Protein AF-A0A6L7MEA0-F1 (afdb_monomer_lite)

pLDDT: mean 87.5, std 10.63, range [35.91, 97.44]

Radius of gyration: 18.13 Å; chains: 1; bounding box: 52×31×49 Å

Structure (mmCIF, N/CA/C/O backbone):
data_AF-A0A6L7MEA0-F1
#
_entry.id   AF-A0A6L7MEA0-F1
#
loop_
_atom_site.group_PDB
_atom_site.id
_atom_site.type_symbol
_atom_site.label_atom_id
_atom_site.label_alt_id
_atom_site.label_comp_id
_atom_site.label_asym_id
_atom_site.label_entity_id
_atom_site.label_seq_id
_atom_site.pdbx_PDB_ins_code
_atom_site.Cartn_x
_atom_site.Cartn_y
_atom_site.Cartn_z
_atom_site.occupancy
_atom_site.B_iso_or_equiv
_atom_site.auth_seq_id
_atom_site.auth_comp_id
_atom_site.auth_asym_id
_atom_site.auth_atom_id
_atom_site.pdbx_PDB_model_num
ATOM 1 N N . MET A 1 1 ? -15.001 12.122 -8.343 1.00 51.66 1 MET A N 1
ATOM 2 C CA . MET A 1 1 ? -15.065 10.931 -7.464 1.00 51.66 1 MET A CA 1
ATOM 3 C C . MET A 1 1 ? -16.276 10.085 -7.836 1.00 51.66 1 MET A C 1
ATOM 5 O O . MET A 1 1 ? -17.373 10.624 -7.894 1.00 51.66 1 MET A O 1
ATOM 9 N N . ARG A 1 2 ? -16.092 8.789 -8.124 1.00 67.00 2 ARG A N 1
ATOM 10 C CA . ARG A 1 2 ? -17.119 7.868 -8.668 1.00 67.00 2 ARG A CA 1
ATOM 11 C C . ARG A 1 2 ? -18.224 7.453 -7.662 1.00 67.00 2 ARG A C 1
ATOM 13 O O . ARG A 1 2 ? -18.824 6.401 -7.823 1.00 67.00 2 ARG A O 1
ATOM 20 N N . GLY A 1 3 ? -18.485 8.252 -6.622 1.00 74.81 3 GLY A N 1
ATOM 21 C CA . GLY A 1 3 ? -19.513 7.978 -5.603 1.00 74.81 3 GLY A CA 1
ATOM 22 C C . GLY A 1 3 ? -19.196 6.836 -4.627 1.00 74.81 3 GLY A C 1
ATOM 23 O O . GLY A 1 3 ? -20.092 6.398 -3.915 1.00 74.81 3 GLY A O 1
ATOM 24 N N . LEU A 1 4 ? -17.952 6.349 -4.602 1.00 82.25 4 LEU A N 1
ATOM 25 C CA . LEU A 1 4 ? -17.502 5.317 -3.664 1.00 82.25 4 LEU A CA 1
ATOM 26 C C . LEU A 1 4 ? -17.200 5.924 -2.291 1.00 82.25 4 LEU A C 1
ATOM 28 O O . LEU A 1 4 ? -16.745 7.068 -2.205 1.00 82.25 4 LEU A O 1
ATOM 32 N N . GLU A 1 5 ? -17.439 5.151 -1.233 1.00 87.62 5 GLU A N 1
ATOM 33 C CA . GLU A 1 5 ? -17.143 5.567 0.138 1.00 87.62 5 GLU A CA 1
ATOM 34 C C . GLU A 1 5 ? -15.626 5.558 0.383 1.00 87.62 5 GLU A C 1
ATOM 36 O O . GLU A 1 5 ? -14.928 4.598 0.050 1.00 87.62 5 GLU A O 1
ATOM 41 N N . GLY A 1 6 ? -15.110 6.667 0.916 1.00 92.56 6 GLY A N 1
ATOM 42 C CA . GLY A 1 6 ? -13.707 6.820 1.293 1.00 92.56 6 GLY A CA 1
ATOM 43 C C . GLY A 1 6 ? -13.448 6.449 2.753 1.00 92.56 6 GLY A C 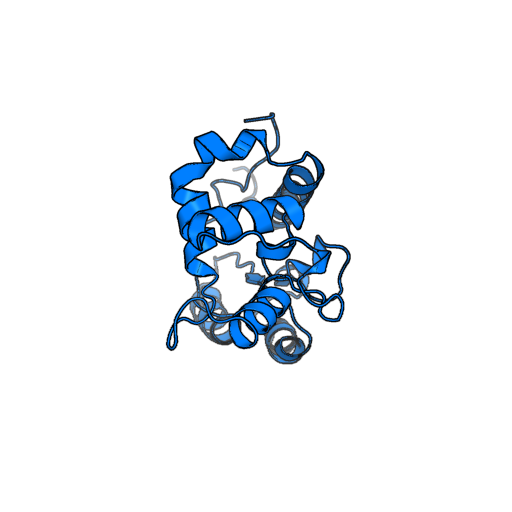1
ATOM 44 O O . GLY A 1 6 ? -14.358 6.107 3.512 1.00 92.56 6 GLY A O 1
ATOM 45 N N . LEU A 1 7 ? -12.188 6.561 3.176 1.00 94.88 7 LEU A N 1
ATOM 46 C CA . LEU A 1 7 ? -11.850 6.478 4.595 1.00 94.88 7 LEU A CA 1
ATOM 47 C C . LEU A 1 7 ? -12.566 7.600 5.364 1.00 94.88 7 LEU A C 1
ATOM 49 O O . LEU A 1 7 ? -12.505 8.757 4.950 1.00 94.88 7 LEU A O 1
ATOM 53 N N . SER A 1 8 ? -13.225 7.260 6.474 1.00 95.06 8 SER A N 1
ATOM 54 C CA . SER A 1 8 ? -13.882 8.249 7.336 1.00 95.06 8 SER A CA 1
ATOM 55 C C . SER A 1 8 ? -12.887 9.292 7.859 1.00 95.06 8 SER A C 1
ATOM 57 O O . SER A 1 8 ? -11.779 8.947 8.273 1.00 95.06 8 SER A O 1
ATOM 59 N N . GLU A 1 9 ? -13.318 10.554 7.916 1.00 94.19 9 GLU A N 1
ATOM 60 C CA . GLU A 1 9 ? -12.558 11.670 8.500 1.00 94.19 9 GLU A CA 1
ATOM 61 C C . GLU A 1 9 ? -12.362 11.535 10.023 1.00 94.19 9 GLU A C 1
ATOM 63 O O . GLU A 1 9 ? -11.499 12.199 10.594 1.00 94.19 9 GLU A O 1
ATOM 68 N N . ASP A 1 10 ? -13.104 10.635 10.682 1.00 93.44 10 ASP A N 1
ATOM 69 C CA . ASP A 1 10 ? -12.910 10.301 12.101 1.00 93.44 10 ASP A CA 1
ATOM 70 C C . ASP A 1 10 ? -11.575 9.574 12.360 1.00 93.44 10 ASP A C 1
ATOM 72 O O . ASP A 1 10 ? -11.122 9.465 13.504 1.00 93.44 10 ASP A O 1
ATOM 76 N N . TRP A 1 11 ? -10.932 9.051 11.310 1.00 93.81 11 TRP A N 1
ATOM 77 C CA . TRP A 1 11 ? -9.626 8.413 11.409 1.00 93.81 11 TRP A CA 1
ATOM 78 C C . TRP A 1 11 ? -8.484 9.425 11.330 1.00 93.81 11 TRP A C 1
ATOM 80 O O . TRP A 1 11 ? -8.395 10.238 10.416 1.00 93.81 11 TRP A O 1
ATOM 90 N N . THR A 1 12 ? -7.516 9.291 12.238 1.00 92.38 12 THR A N 1
ATOM 91 C CA . THR A 1 12 ? -6.211 9.955 12.121 1.00 92.38 12 THR A CA 1
ATOM 92 C C . THR A 1 12 ? -5.157 8.955 11.653 1.00 92.38 12 THR A C 1
ATOM 94 O O . THR A 1 12 ? -4.849 7.990 12.354 1.00 92.38 12 THR A O 1
ATOM 97 N N . ILE A 1 13 ? -4.575 9.191 10.475 1.00 92.25 13 ILE A N 1
ATOM 98 C CA . ILE A 1 13 ? -3.528 8.331 9.907 1.00 92.25 13 ILE A CA 1
ATOM 99 C C . ILE A 1 13 ? -2.175 8.675 10.539 1.00 92.25 13 ILE A C 1
ATOM 101 O O . ILE A 1 13 ? -1.741 9.824 10.505 1.00 92.25 13 ILE A O 1
ATOM 105 N N . THR A 1 14 ? -1.477 7.667 11.071 1.00 90.38 14 THR A N 1
ATOM 106 C CA . THR A 1 14 ? -0.113 7.813 11.607 1.00 90.38 14 THR A CA 1
ATOM 107 C C . THR A 1 14 ? 0.842 6.847 10.900 1.00 90.38 14 THR A C 1
ATOM 109 O O . THR A 1 14 ? 0.776 5.642 11.153 1.00 90.38 14 THR A O 1
ATOM 112 N N . PRO A 1 15 ? 1.746 7.328 10.027 1.00 88.38 15 PRO A N 1
ATOM 113 C CA . PRO A 1 15 ? 2.742 6.470 9.398 1.00 88.38 15 PRO A CA 1
ATOM 114 C C . PRO A 1 15 ? 3.796 6.023 10.421 1.00 88.38 15 PRO A C 1
ATOM 116 O O . PRO A 1 15 ? 4.413 6.843 11.097 1.00 88.38 15 PRO A O 1
ATOM 119 N N . VAL A 1 16 ? 4.033 4.712 10.514 1.00 82.81 16 VAL A N 1
ATOM 120 C CA . VAL A 1 16 ? 4.963 4.108 11.495 1.00 82.81 16 VAL A CA 1
ATOM 121 C C . VAL A 1 16 ? 6.351 3.790 10.922 1.00 82.81 16 VAL A C 1
ATOM 123 O O . VAL A 1 16 ? 7.284 3.504 11.670 1.00 82.81 16 VAL A O 1
ATOM 126 N N . GLY A 1 17 ? 6.515 3.875 9.596 1.00 76.50 17 GLY A N 1
ATOM 127 C CA . GLY A 1 17 ? 7.802 3.696 8.915 1.00 76.50 17 GLY A CA 1
ATOM 128 C C . GLY A 1 17 ? 8.368 2.271 8.982 1.00 76.50 17 GLY A C 1
ATOM 129 O O . GLY A 1 17 ? 9.588 2.127 9.108 1.00 76.50 17 GLY A O 1
ATOM 130 N N . GLY A 1 18 ? 7.496 1.256 8.955 1.00 78.31 18 GLY A N 1
ATOM 131 C CA . GLY A 1 18 ? 7.845 -0.172 8.936 1.00 78.31 18 GLY A CA 1
ATOM 132 C C . GLY A 1 18 ? 6.957 -1.036 9.842 1.00 78.31 18 GLY A C 1
ATOM 133 O O . GLY A 1 18 ? 6.537 -0.591 10.914 1.00 78.31 18 GLY A O 1
ATOM 134 N N . SER A 1 19 ? 6.675 -2.277 9.425 1.00 78.06 19 SER A N 1
ATOM 135 C CA . SER A 1 19 ? 5.867 -3.240 10.198 1.00 78.06 19 SER A CA 1
ATOM 136 C C . SER A 1 19 ? 6.535 -3.631 11.526 1.00 78.06 19 SER A C 1
ATOM 138 O O . SER A 1 19 ? 5.859 -3.835 12.534 1.00 78.06 19 SER A O 1
ATOM 140 N N . ASP A 1 20 ? 7.867 -3.636 11.567 1.00 80.56 20 ASP A N 1
ATOM 141 C CA . ASP A 1 20 ? 8.702 -3.919 12.738 1.00 80.56 20 ASP A CA 1
ATOM 142 C C . ASP A 1 20 ? 8.500 -2.922 13.892 1.00 80.56 20 ASP A C 1
ATOM 144 O O . ASP A 1 20 ? 8.638 -3.284 15.064 1.00 80.56 20 ASP A O 1
ATOM 148 N N . LYS A 1 21 ? 8.123 -1.678 13.576 1.00 85.38 21 LYS A N 1
ATOM 149 C CA . LYS A 1 21 ? 7.892 -0.604 14.555 1.00 85.38 21 LYS A CA 1
ATOM 150 C C . LYS A 1 21 ? 6.471 -0.581 15.103 1.00 85.38 21 LYS A C 1
ATOM 152 O O . LYS A 1 21 ? 6.240 0.032 16.149 1.00 85.38 21 LYS A O 1
ATOM 157 N N . VAL A 1 22 ? 5.528 -1.261 14.446 1.00 85.88 22 VAL A N 1
ATOM 158 C CA . VAL A 1 22 ? 4.108 -1.277 14.829 1.00 85.88 22 VAL A CA 1
ATOM 159 C C . VAL A 1 22 ? 3.911 -1.642 16.305 1.00 85.88 22 VAL A C 1
ATOM 161 O O . VAL A 1 22 ? 3.218 -0.886 16.987 1.00 85.88 22 VAL A O 1
ATOM 164 N N . PRO A 1 23 ? 4.522 -2.712 16.865 1.00 85.50 23 PRO A N 1
ATOM 165 C CA . PRO A 1 23 ? 4.290 -3.069 18.265 1.00 85.50 23 PRO A CA 1
ATOM 166 C C . PRO A 1 23 ? 4.659 -1.954 19.249 1.00 85.50 23 PRO A C 1
ATOM 168 O O . PRO A 1 23 ? 3.961 -1.761 20.241 1.00 85.50 23 PRO A O 1
ATOM 171 N N . THR A 1 24 ? 5.725 -1.201 18.967 1.00 85.44 24 THR A N 1
ATOM 172 C CA . THR A 1 24 ? 6.160 -0.076 19.803 1.00 85.44 24 THR A CA 1
ATOM 173 C C . THR A 1 24 ? 5.157 1.072 19.748 1.00 85.44 24 THR A C 1
ATOM 175 O O . THR A 1 24 ? 4.761 1.583 20.792 1.00 85.44 24 THR A O 1
ATOM 178 N N . PHE A 1 25 ? 4.699 1.451 18.551 1.00 86.75 25 PHE A N 1
ATOM 179 C CA . PHE A 1 25 ? 3.697 2.511 18.392 1.00 86.75 25 PHE A CA 1
ATOM 180 C C . PHE A 1 25 ? 2.369 2.144 19.046 1.00 86.75 25 PHE A C 1
ATOM 182 O O . PHE A 1 25 ? 1.803 2.943 19.787 1.00 86.75 25 PHE A O 1
ATOM 189 N N . VAL A 1 26 ? 1.908 0.913 18.835 1.00 86.06 26 VAL A N 1
ATOM 190 C CA . VAL A 1 26 ? 0.692 0.401 19.465 1.00 86.06 26 VAL A CA 1
ATOM 191 C C . VAL A 1 26 ? 0.811 0.435 20.987 1.00 86.06 26 VAL A C 1
ATOM 193 O O . VAL A 1 26 ? -0.127 0.861 21.649 1.00 86.06 26 VAL A O 1
ATOM 196 N N . ALA A 1 27 ? 1.954 0.046 21.558 1.00 83.94 27 ALA A N 1
ATOM 197 C CA . ALA A 1 27 ? 2.154 0.095 23.006 1.00 83.94 27 ALA A CA 1
ATOM 198 C C . ALA A 1 27 ? 2.126 1.533 23.560 1.00 83.94 27 ALA A C 1
ATOM 200 O O . ALA A 1 27 ? 1.585 1.760 24.640 1.00 83.94 27 ALA A O 1
ATOM 201 N N . LEU A 1 28 ? 2.678 2.506 22.823 1.00 83.94 28 LEU A N 1
ATOM 202 C CA . LEU A 1 28 ? 2.679 3.920 23.217 1.00 83.94 28 LEU A CA 1
ATOM 203 C C . LEU A 1 28 ? 1.286 4.556 23.121 1.00 83.94 28 LEU A C 1
ATOM 205 O O . LEU A 1 28 ? 0.882 5.286 24.023 1.00 83.94 28 LEU A O 1
ATOM 209 N N . ILE A 1 29 ? 0.555 4.281 22.039 1.00 81.81 29 ILE A N 1
ATOM 210 C CA . ILE A 1 29 ? -0.775 4.856 21.791 1.00 81.81 29 ILE A CA 1
ATOM 211 C C . ILE A 1 29 ? -1.827 4.153 22.655 1.00 81.81 29 ILE A C 1
ATOM 213 O O . ILE A 1 29 ? -2.645 4.813 23.288 1.00 81.81 29 ILE A O 1
ATOM 217 N N . GLY A 1 30 ? -1.771 2.822 22.742 1.00 71.75 30 GLY A N 1
ATOM 218 C CA . GLY A 1 30 ? -2.698 2.000 23.523 1.00 71.75 30 GLY A CA 1
ATOM 219 C C . GLY A 1 30 ? -2.568 2.170 25.040 1.00 71.75 30 GLY A C 1
ATOM 220 O O . GLY A 1 30 ? -3.469 1.777 25.774 1.00 71.75 30 GLY A O 1
ATOM 221 N N . ALA A 1 31 ? -1.491 2.796 25.528 1.00 71.69 31 ALA A N 1
ATOM 222 C CA . ALA A 1 31 ? -1.406 3.248 26.916 1.00 71.69 31 ALA A CA 1
ATOM 223 C C . ALA A 1 31 ? -2.411 4.377 27.236 1.00 71.69 31 ALA A C 1
ATOM 225 O O . ALA A 1 31 ? -2.671 4.649 28.408 1.00 71.69 31 ALA A O 1
ATOM 226 N N . GLN A 1 32 ? -2.987 5.031 26.219 1.00 72.31 32 GLN A N 1
ATOM 227 C CA . GLN A 1 32 ? -4.052 6.016 26.383 1.00 72.31 32 GLN A CA 1
ATOM 228 C C . GLN A 1 32 ? -5.416 5.319 26.389 1.00 72.31 32 GLN A C 1
ATOM 230 O O . GLN A 1 32 ? -5.810 4.668 25.425 1.00 72.31 32 GLN A O 1
ATOM 235 N N . THR A 1 33 ? -6.175 5.495 27.467 1.00 63.56 33 THR A N 1
ATOM 236 C CA . THR A 1 33 ? -7.409 4.745 27.757 1.00 63.56 33 THR A CA 1
ATOM 237 C C . THR A 1 33 ? -8.587 4.991 26.805 1.00 63.56 33 THR A C 1
ATOM 239 O O . THR A 1 33 ? -9.581 4.276 26.899 1.00 63.56 33 THR A O 1
ATOM 242 N N . ASN A 1 34 ? -8.491 5.951 25.879 1.00 71.81 34 ASN A N 1
ATOM 243 C CA . ASN A 1 34 ? -9.611 6.383 25.032 1.00 71.81 34 ASN A CA 1
ATOM 244 C C . ASN A 1 34 ? -9.303 6.372 23.524 1.00 71.81 34 ASN A C 1
ATOM 246 O O . ASN A 1 34 ? -10.060 6.958 22.752 1.00 71.81 34 ASN A O 1
ATOM 250 N N . LEU A 1 35 ? -8.213 5.734 23.087 1.00 79.81 35 LEU A N 1
ATOM 251 C CA . LEU A 1 35 ? -7.883 5.659 21.664 1.00 79.81 35 LEU A CA 1
ATOM 252 C C . LEU A 1 35 ? -8.252 4.300 21.074 1.00 79.81 35 LEU A C 1
ATOM 254 O O . LEU A 1 35 ? -7.750 3.257 21.489 1.00 79.81 35 LEU A O 1
ATOM 258 N N . ASN A 1 36 ? -9.118 4.332 20.062 1.00 86.56 36 ASN A N 1
ATOM 259 C CA . ASN A 1 36 ? -9.369 3.190 19.200 1.00 86.56 36 ASN A CA 1
ATOM 260 C C . ASN A 1 36 ? -8.253 3.102 18.157 1.00 86.56 36 ASN A C 1
ATOM 262 O O . ASN A 1 36 ? -8.119 3.986 17.313 1.00 86.56 36 ASN A O 1
ATOM 266 N N . VAL A 1 37 ? -7.443 2.048 18.230 1.00 89.50 37 VAL A N 1
ATOM 267 C CA . VAL A 1 37 ? -6.279 1.867 17.360 1.00 89.50 37 VAL A CA 1
ATOM 268 C C . VAL A 1 37 ? -6.512 0.679 16.443 1.00 89.50 37 VAL A C 1
ATOM 270 O O . VAL A 1 37 ? -6.831 -0.419 16.903 1.00 89.50 37 VAL A O 1
ATOM 273 N N . VAL A 1 38 ? -6.304 0.906 15.149 1.00 92.19 38 VAL A N 1
ATOM 274 C CA . VAL A 1 38 ? -6.318 -0.113 14.101 1.00 92.19 38 VAL A CA 1
ATOM 275 C C . VAL A 1 38 ? -5.015 -0.016 13.322 1.00 92.19 38 VAL A C 1
ATOM 277 O O . VAL A 1 38 ? -4.487 1.071 13.096 1.00 92.19 38 VAL A O 1
ATOM 280 N N . VAL A 1 39 ? -4.481 -1.168 12.937 1.00 91.50 39 VAL A N 1
ATOM 281 C CA . VAL A 1 39 ? -3.255 -1.295 12.155 1.00 91.50 39 VAL A CA 1
ATOM 282 C C . VAL A 1 39 ? -3.617 -1.866 10.792 1.00 91.50 39 VAL A C 1
ATOM 284 O O . VAL A 1 39 ? -4.230 -2.929 10.725 1.00 91.50 39 VAL A O 1
ATOM 287 N N . LEU A 1 40 ? -3.198 -1.178 9.730 1.00 93.12 40 LEU A N 1
ATOM 288 C CA . LEU A 1 40 ? -3.171 -1.680 8.358 1.00 93.12 40 LEU A CA 1
ATOM 289 C C . LEU A 1 40 ? -1.707 -1.797 7.923 1.00 93.12 40 LEU A C 1
ATOM 291 O O . LEU A 1 40 ? -0.961 -0.824 8.038 1.00 93.12 40 LEU A O 1
ATOM 295 N N . ILE A 1 41 ? -1.291 -2.979 7.476 1.00 89.38 41 ILE A N 1
ATOM 296 C CA . ILE A 1 41 ? 0.107 -3.277 7.140 1.00 89.38 41 ILE A CA 1
ATOM 297 C C . ILE A 1 41 ? 0.228 -4.109 5.866 1.00 89.38 41 ILE A C 1
ATOM 299 O O . ILE A 1 41 ? -0.652 -4.905 5.534 1.00 89.38 41 ILE A O 1
ATOM 303 N N . ASP A 1 42 ? 1.376 -3.977 5.213 1.00 87.56 42 ASP A N 1
ATOM 304 C CA . ASP A 1 42 ? 1.853 -4.969 4.256 1.00 87.56 42 ASP A CA 1
ATOM 305 C C . ASP A 1 42 ? 2.026 -6.320 4.958 1.00 87.56 42 ASP A C 1
ATOM 307 O O . ASP A 1 42 ? 2.336 -6.385 6.157 1.00 87.56 42 ASP A O 1
ATOM 311 N N . TYR A 1 43 ? 1.827 -7.410 4.223 1.00 83.12 43 TYR A N 1
ATOM 312 C CA . TYR A 1 43 ? 1.957 -8.747 4.777 1.00 83.12 43 TYR A CA 1
ATOM 313 C C . TYR A 1 43 ? 2.820 -9.662 3.927 1.00 83.12 43 TYR A C 1
ATOM 315 O O . TYR A 1 43 ? 2.685 -9.781 2.715 1.00 83.12 43 TYR A O 1
ATOM 323 N N . GLN A 1 44 ? 3.694 -10.355 4.643 1.00 82.19 44 GLN A N 1
ATOM 324 C CA . GLN A 1 44 ? 4.585 -11.389 4.159 1.00 82.19 44 GLN A CA 1
ATOM 325 C C . GLN A 1 44 ? 4.752 -12.414 5.274 1.00 82.19 44 GLN A C 1
ATOM 327 O O . GLN A 1 44 ? 4.739 -12.058 6.458 1.00 82.19 44 GLN A O 1
ATOM 332 N N . HIS A 1 45 ? 4.963 -13.683 4.941 1.00 79.00 45 HIS A N 1
ATOM 333 C CA . HIS A 1 45 ? 5.016 -14.748 5.941 1.00 79.00 45 HIS A CA 1
ATOM 334 C C . HIS A 1 45 ? 6.080 -14.524 7.022 1.00 79.00 45 HIS A C 1
ATOM 336 O O . HIS A 1 45 ? 5.872 -14.911 8.174 1.00 79.00 45 HIS A O 1
ATOM 342 N N . ARG A 1 46 ? 7.188 -13.842 6.703 1.00 74.81 46 ARG A N 1
ATOM 343 C CA . ARG A 1 46 ? 8.212 -13.477 7.700 1.00 74.81 46 ARG A CA 1
ATOM 344 C C . ARG A 1 46 ? 7.707 -12.500 8.774 1.00 74.81 46 ARG A C 1
ATOM 346 O O . ARG A 1 46 ? 8.189 -12.544 9.903 1.00 74.81 46 ARG A O 1
ATOM 353 N N . ASP A 1 47 ? 6.701 -11.686 8.461 1.00 75.38 47 ASP A N 1
ATOM 354 C CA . ASP A 1 47 ? 6.130 -10.695 9.382 1.00 75.38 47 ASP A CA 1
ATOM 355 C C . ASP A 1 47 ? 5.039 -11.306 10.269 1.00 75.38 47 ASP A C 1
ATOM 357 O O . ASP A 1 47 ? 4.601 -10.684 11.239 1.00 75.38 47 ASP A O 1
ATOM 361 N N . ARG A 1 48 ? 4.652 -12.567 10.016 1.00 77.12 48 ARG A N 1
ATOM 362 C CA . ARG A 1 48 ? 3.650 -13.302 10.796 1.00 77.12 48 ARG A CA 1
ATOM 363 C C . ARG A 1 48 ? 3.901 -13.201 12.294 1.00 77.12 48 ARG A C 1
ATOM 365 O O . ARG A 1 48 ? 2.974 -12.918 13.037 1.00 77.12 48 ARG A O 1
ATOM 372 N N . GLN A 1 49 ? 5.138 -13.370 12.757 1.00 78.88 49 GLN A N 1
ATOM 373 C CA . GLN A 1 49 ? 5.432 -13.291 14.190 1.00 78.88 49 GLN A CA 1
ATOM 374 C C . GLN A 1 49 ? 5.167 -11.891 14.769 1.00 78.88 49 GLN A C 1
ATOM 376 O O . GLN A 1 49 ? 4.710 -11.785 15.908 1.00 78.88 49 GLN A O 1
ATOM 381 N N . VAL A 1 50 ? 5.437 -10.824 14.010 1.00 77.62 50 VAL A N 1
ATOM 382 C CA . VAL A 1 50 ? 5.173 -9.436 14.422 1.00 77.62 50 VAL A CA 1
ATOM 383 C C . VAL A 1 50 ? 3.668 -9.207 14.535 1.00 77.62 50 VAL A C 1
ATOM 385 O O . VAL A 1 50 ? 3.203 -8.778 15.590 1.00 77.62 50 VAL A O 1
ATOM 388 N N . VAL A 1 51 ? 2.909 -9.600 13.508 1.00 79.38 51 VAL A N 1
ATOM 389 C CA . VAL A 1 51 ? 1.437 -9.546 13.484 1.00 79.38 51 VAL A CA 1
ATOM 390 C C . VAL A 1 51 ? 0.837 -10.344 14.641 1.00 79.38 51 VAL A C 1
ATOM 392 O O . VAL A 1 51 ? 0.010 -9.838 15.398 1.00 79.38 51 VAL A O 1
ATOM 395 N N . GLU A 1 52 ? 1.302 -11.580 14.836 1.00 80.75 52 GLU A N 1
ATOM 396 C CA . GLU A 1 52 ? 0.848 -12.451 15.916 1.00 80.75 52 GLU A CA 1
ATOM 397 C C . GLU A 1 52 ? 1.149 -11.859 17.297 1.00 80.75 52 GLU A C 1
ATOM 399 O O . GLU A 1 52 ? 0.332 -11.970 18.212 1.00 80.75 52 GLU A O 1
ATOM 404 N N . ASN A 1 53 ? 2.301 -11.206 17.462 1.00 83.00 53 ASN A N 1
ATOM 405 C CA . ASN A 1 53 ? 2.681 -10.580 18.723 1.00 83.00 53 ASN A CA 1
ATOM 406 C C . ASN A 1 53 ? 1.756 -9.419 19.110 1.00 83.00 53 ASN A C 1
ATOM 408 O O . ASN A 1 53 ? 1.559 -9.226 20.310 1.00 83.00 53 ASN A O 1
ATOM 412 N N . LEU A 1 54 ? 1.169 -8.691 18.151 1.00 83.38 54 LEU A N 1
ATOM 413 C CA . LEU A 1 54 ? 0.247 -7.584 18.444 1.00 83.38 54 LEU A CA 1
ATOM 414 C C . LEU A 1 54 ? -0.950 -8.060 19.267 1.00 83.38 54 LEU A C 1
ATOM 416 O O . LEU A 1 54 ? -1.274 -7.461 20.290 1.00 83.38 54 LEU A O 1
ATOM 420 N N . TYR A 1 55 ? -1.552 -9.190 18.902 1.00 78.75 55 TYR A N 1
ATOM 421 C CA . TYR A 1 55 ? -2.699 -9.706 19.649 1.00 78.75 55 TYR A CA 1
ATOM 422 C C . TYR A 1 55 ? -2.326 -10.723 20.733 1.00 78.75 55 TYR A C 1
ATOM 424 O O . TYR A 1 55 ? -2.954 -10.738 21.791 1.00 78.75 55 TYR A O 1
ATOM 432 N N . LYS A 1 56 ? -1.267 -11.533 20.564 1.00 78.25 56 LYS A N 1
ATOM 433 C CA . LYS A 1 56 ? -0.816 -12.469 21.618 1.00 78.25 56 LYS A CA 1
ATOM 434 C C . LYS A 1 56 ? -0.340 -11.747 22.877 1.00 78.25 56 LYS A C 1
ATOM 436 O O . LYS A 1 56 ? -0.541 -12.251 23.978 1.00 78.25 56 LYS A O 1
ATOM 441 N N . ARG A 1 57 ? 0.270 -10.565 22.730 1.00 80.62 57 ARG A N 1
ATOM 442 C CA . ARG A 1 57 ? 0.706 -9.724 23.857 1.00 80.62 57 ARG A CA 1
ATOM 443 C C . ARG A 1 57 ? -0.394 -8.788 24.368 1.00 80.62 57 ARG A C 1
ATOM 445 O O . ARG A 1 57 ? -0.101 -7.933 25.195 1.00 80.62 57 ARG A O 1
ATOM 452 N N . LYS A 1 58 ? -1.639 -8.958 23.898 1.00 77.69 58 LYS A N 1
ATOM 453 C CA . LYS A 1 58 ? -2.795 -8.108 24.229 1.00 77.69 58 LYS A CA 1
ATOM 454 C C . LYS A 1 58 ? -2.554 -6.618 23.940 1.00 77.69 58 LYS A C 1
ATOM 456 O O . LYS A 1 58 ? -3.090 -5.773 24.646 1.00 77.69 58 LYS A O 1
ATOM 461 N N . LEU A 1 59 ? -1.735 -6.304 22.930 1.00 80.81 59 LEU A N 1
ATOM 462 C CA . LEU A 1 59 ? -1.512 -4.920 22.504 1.00 80.81 59 LEU A CA 1
ATOM 463 C C . LEU A 1 59 ? -2.683 -4.423 21.647 1.00 80.81 59 LEU A C 1
ATOM 465 O O . LEU A 1 59 ? -3.059 -3.263 21.750 1.00 80.81 59 LEU A O 1
ATOM 469 N N . LEU A 1 60 ? -3.275 -5.307 20.836 1.00 84.88 60 LEU A N 1
ATOM 470 C CA . LEU A 1 60 ? -4.491 -5.054 20.061 1.00 84.88 60 LEU A CA 1
ATOM 471 C C . LEU A 1 60 ? -5.399 -6.276 20.035 1.00 84.88 60 LEU A C 1
ATOM 473 O O . LEU A 1 60 ? -4.941 -7.418 20.098 1.00 84.88 60 LEU A O 1
ATOM 477 N N . ASP A 1 61 ? -6.689 -6.036 19.833 1.00 85.31 61 ASP A N 1
ATOM 478 C CA . ASP A 1 61 ? -7.587 -7.093 19.394 1.00 85.31 61 ASP A CA 1
ATOM 479 C C . ASP A 1 61 ? -7.182 -7.579 18.002 1.00 85.31 61 ASP A C 1
ATOM 481 O O . ASP A 1 61 ? -6.899 -6.787 17.105 1.00 85.31 61 ASP A O 1
ATOM 485 N N . ARG A 1 62 ? -7.238 -8.897 17.775 1.00 84.75 62 ARG A N 1
ATOM 486 C CA . ARG A 1 62 ? -6.923 -9.494 16.463 1.00 84.75 62 ARG A CA 1
ATOM 487 C C . ARG A 1 62 ? -7.727 -8.857 15.323 1.00 84.75 62 ARG A C 1
ATOM 489 O O . ARG A 1 62 ? -7.226 -8.742 14.216 1.00 84.75 62 ARG A O 1
ATOM 496 N N . ARG A 1 63 ? -8.964 -8.428 15.594 1.00 87.38 63 ARG A N 1
ATOM 497 C CA . ARG A 1 63 ? -9.841 -7.775 14.606 1.00 87.38 63 ARG A CA 1
ATOM 498 C C . ARG A 1 63 ? -9.350 -6.389 14.170 1.00 87.38 63 AR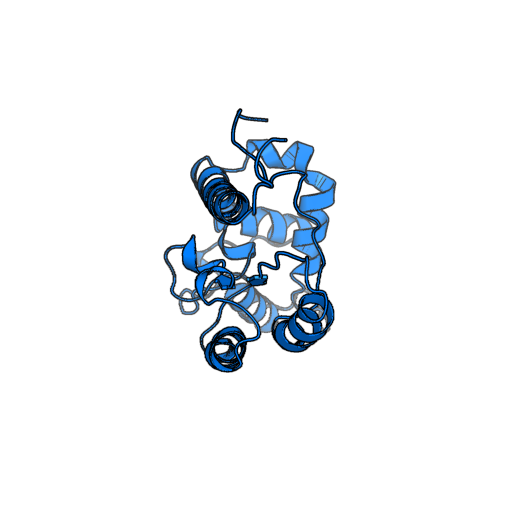G A C 1
ATOM 500 O O . ARG A 1 63 ? -9.805 -5.927 13.130 1.00 87.38 63 ARG A O 1
ATOM 507 N N . HIS A 1 64 ? -8.477 -5.751 14.951 1.00 90.62 64 HIS A N 1
ATOM 508 C CA . HIS A 1 64 ? -7.876 -4.440 14.679 1.00 90.62 64 HIS A CA 1
ATOM 509 C C . HIS A 1 64 ? -6.517 -4.541 13.979 1.00 90.62 64 HIS A C 1
ATOM 511 O O . HIS A 1 64 ? -5.847 -3.530 13.791 1.00 90.62 64 HIS A O 1
ATOM 517 N N . VAL A 1 65 ? -6.093 -5.749 13.610 1.00 90.31 65 VAL A N 1
ATOM 518 C CA . VAL A 1 65 ? -4.894 -5.969 12.806 1.00 90.31 65 VAL A CA 1
ATOM 519 C C . VAL A 1 65 ? -5.354 -6.431 11.431 1.00 90.31 65 VAL A C 1
ATOM 521 O O . VAL A 1 65 ? -5.920 -7.515 11.304 1.00 90.31 65 VAL A O 1
ATOM 524 N N . ILE A 1 66 ? -5.167 -5.572 10.437 1.00 92.44 66 ILE A N 1
ATOM 525 C CA . ILE A 1 66 ? -5.605 -5.751 9.055 1.00 92.44 66 ILE A CA 1
ATOM 526 C C . ILE A 1 66 ? -4.366 -5.749 8.161 1.00 92.44 66 ILE A C 1
ATOM 528 O O . ILE A 1 66 ? -3.408 -5.012 8.405 1.00 92.44 66 ILE A O 1
ATOM 532 N N . THR A 1 67 ? -4.389 -6.564 7.116 1.00 91.94 67 THR A N 1
ATOM 533 C CA . THR A 1 67 ? -3.321 -6.654 6.123 1.00 91.94 67 THR A CA 1
ATOM 534 C C . THR A 1 67 ? -3.839 -6.329 4.726 1.00 91.94 67 THR A C 1
ATOM 536 O O . THR A 1 67 ? -5.015 -6.544 4.444 1.00 91.94 67 THR A O 1
ATOM 539 N N . TYR A 1 68 ? -2.980 -5.851 3.822 1.00 93.56 68 TYR A N 1
ATOM 540 C CA . TYR A 1 68 ? -3.378 -5.706 2.412 1.00 93.56 68 TYR A CA 1
ATOM 541 C C . TYR A 1 68 ? -3.713 -7.052 1.756 1.00 93.56 68 TYR A C 1
ATOM 543 O O . TYR A 1 68 ? -4.603 -7.105 0.909 1.00 93.56 68 TYR A O 1
ATOM 551 N N . ALA A 1 69 ? -3.098 -8.146 2.220 1.00 92.50 69 ALA A N 1
ATOM 552 C CA . ALA A 1 69 ? -3.404 -9.504 1.765 1.00 92.50 69 ALA A CA 1
ATOM 553 C C . ALA A 1 69 ? -4.875 -9.899 2.011 1.00 92.50 69 ALA A C 1
ATOM 555 O O . ALA A 1 69 ? -5.442 -10.660 1.236 1.00 92.50 69 ALA A O 1
ATOM 556 N N . ASP A 1 70 ? -5.549 -9.307 3.009 1.00 92.56 70 ASP A N 1
ATOM 557 C CA . ASP A 1 70 ? -6.985 -9.528 3.248 1.00 92.56 70 ASP A CA 1
ATOM 558 C C . ASP A 1 70 ? -7.879 -9.034 2.084 1.00 92.56 70 ASP A C 1
ATOM 560 O O . ASP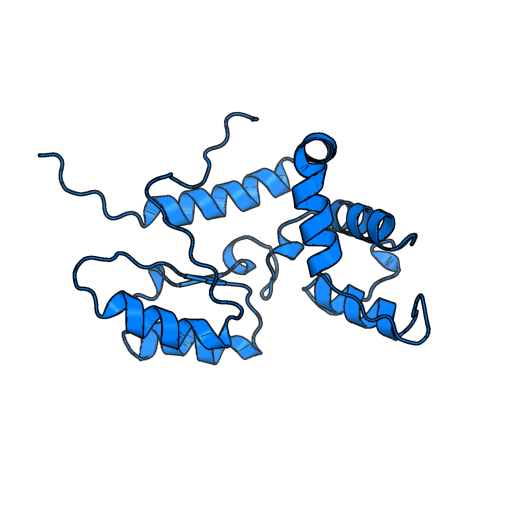 A 1 70 ? -9.072 -9.350 2.035 1.00 92.56 70 ASP A O 1
ATOM 564 N N . PHE A 1 71 ? -7.330 -8.241 1.152 1.00 94.88 71 PHE A N 1
ATOM 565 C CA . PHE A 1 71 ? -8.063 -7.606 0.050 1.00 94.88 71 PHE A CA 1
ATOM 566 C C . PHE A 1 71 ? -7.532 -7.953 -1.343 1.00 94.88 71 PHE A C 1
ATOM 568 O O . PHE A 1 71 ? -8.120 -7.503 -2.338 1.00 94.88 71 PHE A O 1
ATOM 575 N N . THR A 1 72 ? -6.475 -8.759 -1.426 1.00 91.94 72 THR A N 1
ATOM 576 C CA . THR A 1 72 ? -5.931 -9.309 -2.672 1.00 91.94 72 THR A CA 1
ATOM 577 C C . THR A 1 72 ? -6.304 -10.793 -2.803 1.00 91.94 72 THR A C 1
ATOM 579 O O . THR A 1 72 ? -7.140 -11.304 -2.058 1.00 91.94 72 THR A O 1
ATOM 582 N N . LEU A 1 73 ? -5.778 -11.472 -3.827 1.00 86.31 73 LEU A N 1
ATOM 583 C CA . LEU A 1 73 ? -5.963 -12.918 -4.021 1.00 86.31 73 LEU A CA 1
ATOM 584 C C . LEU A 1 73 ? -4.800 -13.746 -3.456 1.00 86.31 73 LEU A C 1
ATOM 586 O O . LEU A 1 73 ? -4.903 -14.968 -3.405 1.00 86.31 73 LEU A O 1
ATOM 590 N N . GLU A 1 74 ? -3.709 -13.088 -3.072 1.00 87.00 74 GLU A N 1
ATOM 591 C CA . GLU A 1 74 ? -2.454 -13.721 -2.681 1.00 87.00 74 GLU A CA 1
ATOM 592 C C . GLU A 1 74 ? -2.301 -13.734 -1.157 1.00 87.00 74 GLU A C 1
ATOM 594 O O . GLU A 1 74 ? -2.744 -12.820 -0.463 1.00 87.00 74 GLU A O 1
ATOM 599 N N . ASP A 1 75 ? -1.600 -14.742 -0.637 1.00 85.31 75 ASP A N 1
ATOM 600 C CA . ASP A 1 75 ? -1.323 -14.873 0.801 1.00 85.31 75 ASP A CA 1
ATOM 601 C C . ASP A 1 75 ? -0.290 -13.847 1.317 1.00 85.31 75 ASP A C 1
ATOM 603 O O . ASP A 1 75 ? -0.089 -13.718 2.525 1.00 85.31 75 ASP A O 1
ATOM 607 N N . GLU A 1 76 ? 0.379 -13.120 0.416 1.00 91.12 76 GLU A N 1
ATOM 608 C CA . GLU A 1 76 ? 1.257 -11.986 0.712 1.00 91.12 76 GLU A CA 1
ATOM 609 C C . GLU A 1 76 ? 0.910 -10.816 -0.207 1.00 91.12 76 GLU A C 1
ATOM 611 O O . GLU A 1 76 ? 0.744 -11.006 -1.410 1.00 91.12 76 GLU A O 1
ATOM 616 N N . ALA A 1 77 ? 0.866 -9.605 0.341 1.00 92.88 77 ALA A N 1
ATOM 617 C CA . ALA A 1 77 ? 0.643 -8.395 -0.436 1.00 92.88 77 ALA A CA 1
ATOM 618 C C . ALA A 1 77 ? 1.214 -7.172 0.281 1.00 92.88 77 ALA A C 1
ATOM 620 O O . ALA A 1 77 ? 1.037 -7.012 1.495 1.00 92.88 77 ALA A O 1
ATOM 621 N N . ASP A 1 78 ? 1.853 -6.310 -0.497 1.00 93.19 78 ASP A N 1
ATOM 622 C CA . ASP A 1 78 ? 2.157 -4.930 -0.142 1.00 93.19 78 ASP A CA 1
ATOM 623 C C . ASP A 1 78 ? 1.040 -4.014 -0.707 1.00 93.19 78 ASP A C 1
ATOM 625 O O . ASP A 1 78 ? 0.179 -4.454 -1.478 1.00 93.19 78 ASP A O 1
ATOM 629 N N . VAL A 1 79 ? 1.012 -2.730 -0.339 1.00 94.12 79 VAL A N 1
ATOM 630 C CA . VAL A 1 79 ? 0.013 -1.778 -0.875 1.00 94.12 79 VAL A CA 1
ATOM 631 C C . VAL A 1 79 ? 0.037 -1.680 -2.408 1.00 94.12 79 VAL A C 1
ATOM 633 O O . VAL A 1 79 ? -1.001 -1.460 -3.032 1.00 94.12 79 VAL A O 1
ATOM 636 N N . GLU A 1 80 ? 1.197 -1.866 -3.037 1.00 95.81 80 GLU A N 1
ATOM 637 C CA . GLU A 1 80 ? 1.366 -1.862 -4.491 1.00 95.81 80 GLU A CA 1
ATOM 638 C C . GLU A 1 80 ? 0.575 -2.983 -5.181 1.00 95.81 80 GLU A C 1
ATOM 640 O O . GLU A 1 80 ? 0.081 -2.792 -6.292 1.00 95.81 80 GLU A O 1
ATOM 645 N N . ASP A 1 81 ? 0.384 -4.121 -4.509 1.00 95.38 81 ASP A N 1
ATOM 646 C CA . ASP A 1 81 ? -0.352 -5.276 -5.040 1.00 95.38 81 ASP A CA 1
ATOM 647 C C . ASP A 1 81 ? -1.878 -5.053 -5.047 1.00 95.38 81 ASP A C 1
ATOM 649 O O . ASP A 1 81 ? -2.647 -5.860 -5.575 1.00 95.38 81 ASP A O 1
ATOM 653 N N . MET A 1 82 ? -2.345 -3.931 -4.487 1.00 96.06 82 MET A N 1
ATOM 654 C CA . MET A 1 82 ? -3.741 -3.500 -4.594 1.00 96.06 82 MET A CA 1
ATOM 655 C C . MET A 1 82 ? -4.079 -2.985 -5.997 1.00 96.06 82 MET A C 1
ATOM 657 O O . MET A 1 82 ? -5.250 -3.025 -6.392 1.00 96.06 82 MET A O 1
ATOM 661 N N . PHE A 1 83 ? -3.080 -2.525 -6.752 1.00 96.31 83 PHE A N 1
ATOM 662 C CA . PHE A 1 83 ? -3.241 -2.047 -8.122 1.00 96.31 83 PHE A CA 1
ATOM 663 C C . PHE A 1 83 ? -3.284 -3.203 -9.129 1.00 96.31 83 PHE A C 1
ATOM 665 O O . PHE A 1 83 ? -2.929 -4.342 -8.826 1.00 96.31 83 PHE A O 1
ATOM 672 N N . ASP A 1 84 ? -3.744 -2.917 -10.345 1.00 94.56 84 ASP A N 1
ATOM 673 C CA . ASP A 1 84 ? -3.549 -3.847 -11.454 1.00 94.56 84 ASP A CA 1
ATOM 674 C C . ASP A 1 84 ? -2.066 -3.838 -11.854 1.00 94.56 84 ASP A C 1
ATOM 676 O O . ASP A 1 84 ? -1.476 -2.751 -11.927 1.00 94.56 84 ASP A O 1
ATOM 680 N N . PRO A 1 85 ? -1.450 -5.001 -12.132 1.00 94.31 85 PRO A N 1
ATOM 681 C CA . PRO A 1 85 ? -0.027 -5.050 -12.448 1.00 94.31 85 PRO A CA 1
ATOM 682 C C . PRO A 1 85 ? 0.345 -4.182 -13.653 1.00 94.31 85 PRO A C 1
ATOM 684 O O . PRO A 1 85 ? 1.297 -3.413 -13.564 1.00 94.31 85 PRO A O 1
ATOM 687 N N . ASP A 1 86 ? -0.437 -4.225 -14.736 1.00 94.88 86 ASP A N 1
ATOM 688 C CA . ASP A 1 86 ? -0.216 -3.399 -15.930 1.00 94.88 86 ASP A CA 1
ATOM 689 C C . ASP A 1 86 ? -0.222 -1.894 -15.617 1.00 94.88 86 ASP A C 1
ATOM 691 O O . ASP A 1 86 ? 0.624 -1.145 -16.108 1.00 94.88 86 ASP A O 1
ATOM 695 N N . PHE A 1 87 ? -1.146 -1.446 -14.760 1.00 96.31 87 PHE A N 1
ATOM 696 C CA . PHE A 1 87 ? -1.209 -0.051 -14.324 1.00 96.31 87 PHE A CA 1
ATOM 697 C C . PHE A 1 87 ? -0.004 0.322 -13.456 1.00 96.31 87 PHE A C 1
ATOM 699 O O . PHE A 1 87 ? 0.591 1.383 -13.625 1.00 96.31 87 PHE A O 1
ATOM 706 N N . TYR A 1 88 ? 0.394 -0.542 -12.523 1.00 97.19 88 TYR A N 1
ATOM 707 C CA . TYR A 1 88 ? 1.565 -0.259 -11.698 1.00 97.19 88 TYR A CA 1
ATOM 708 C C . TYR A 1 88 ? 2.852 -0.231 -12.539 1.00 97.19 88 TYR A C 1
ATOM 710 O O . TYR A 1 88 ? 3.707 0.638 -12.353 1.00 97.19 88 TYR A O 1
ATOM 718 N N . LEU A 1 89 ? 2.978 -1.140 -13.510 1.00 97.00 89 LEU A N 1
ATOM 719 C CA . LEU A 1 89 ? 4.108 -1.187 -14.433 1.00 97.00 89 LEU A CA 1
ATOM 720 C C . LEU A 1 89 ? 4.171 0.030 -15.354 1.00 97.00 89 LEU A C 1
ATOM 722 O O . LEU A 1 89 ? 5.277 0.486 -15.638 1.00 97.00 89 LEU A O 1
ATOM 726 N N . SER A 1 90 ? 3.039 0.599 -15.781 1.00 96.62 90 SER A N 1
ATOM 727 C CA . SER A 1 90 ? 3.056 1.841 -16.566 1.00 96.62 90 SER A CA 1
ATOM 728 C C . SER A 1 90 ? 3.680 2.992 -15.770 1.00 96.62 90 SER A C 1
ATOM 730 O O . SER A 1 90 ? 4.585 3.656 -16.272 1.00 96.62 90 SER A O 1
ATOM 732 N N . ILE A 1 91 ? 3.318 3.141 -14.491 1.00 97.44 91 ILE A N 1
ATOM 733 C CA . ILE A 1 91 ? 3.922 4.138 -13.594 1.00 97.44 91 ILE A CA 1
ATOM 734 C C . ILE A 1 91 ? 5.421 3.887 -13.424 1.00 97.44 91 ILE A C 1
ATOM 736 O O . ILE A 1 91 ? 6.225 4.818 -13.481 1.00 97.44 91 ILE A O 1
ATOM 740 N N . VAL A 1 92 ? 5.822 2.633 -13.200 1.00 97.12 92 VAL A N 1
ATOM 741 C CA . VAL A 1 92 ? 7.242 2.275 -13.078 1.00 97.12 92 VAL A CA 1
ATOM 742 C C . VAL A 1 92 ? 7.992 2.646 -14.357 1.00 97.12 92 VAL A C 1
ATOM 744 O O . VAL A 1 92 ? 9.048 3.270 -14.277 1.00 97.12 92 VAL A O 1
ATOM 747 N N . ASN A 1 93 ? 7.434 2.326 -15.522 1.00 96.12 93 ASN A N 1
ATOM 748 C CA . ASN A 1 93 ? 8.030 2.644 -16.814 1.00 96.12 93 ASN A CA 1
ATOM 749 C C . ASN A 1 93 ? 8.197 4.148 -17.028 1.00 96.12 93 ASN A C 1
ATOM 751 O O . ASN A 1 93 ? 9.281 4.570 -17.429 1.00 96.12 93 ASN A O 1
ATOM 755 N N . ASP A 1 94 ? 7.200 4.955 -16.673 1.00 95.19 94 ASP A N 1
ATOM 756 C CA . ASP A 1 94 ? 7.284 6.416 -16.763 1.00 95.19 94 ASP A CA 1
ATOM 757 C C . ASP A 1 94 ? 8.362 6.988 -15.830 1.00 95.19 94 ASP A C 1
ATOM 759 O O . ASP A 1 94 ? 9.128 7.877 -16.203 1.00 95.19 94 ASP A O 1
ATOM 763 N N . VAL A 1 95 ? 8.464 6.454 -14.610 1.00 95.62 95 VAL A N 1
ATOM 764 C CA . VAL A 1 95 ? 9.416 6.921 -13.591 1.00 95.62 95 VAL A CA 1
ATOM 765 C C . VAL A 1 95 ? 10.860 6.539 -13.905 1.00 95.62 95 VAL A C 1
ATOM 767 O O . VAL A 1 95 ? 11.787 7.268 -13.527 1.00 95.62 95 VAL A O 1
ATOM 770 N N . TYR A 1 96 ? 11.060 5.384 -14.534 1.00 94.38 96 TYR A N 1
ATOM 771 C CA . TYR A 1 96 ? 12.374 4.793 -14.774 1.00 94.38 96 TYR A CA 1
ATOM 772 C C . TYR A 1 96 ? 12.815 4.843 -16.242 1.00 94.38 96 TYR A C 1
ATOM 774 O O . TYR A 1 96 ? 13.942 4.456 -16.543 1.00 94.38 96 TYR A O 1
ATOM 782 N N . GLY A 1 97 ? 11.971 5.337 -17.152 1.00 92.94 97 GLY A N 1
ATOM 783 C CA . GLY A 1 97 ? 12.255 5.352 -18.588 1.00 92.94 97 GLY A CA 1
ATOM 784 C C . GLY A 1 97 ? 12.410 3.946 -19.175 1.00 92.94 97 GLY A C 1
ATOM 785 O O . GLY A 1 97 ? 13.232 3.739 -20.066 1.00 92.94 97 GLY A O 1
ATOM 786 N N . SER A 1 98 ? 11.673 2.973 -18.637 1.00 91.94 98 SER A N 1
ATOM 787 C CA . SER A 1 98 ? 11.745 1.562 -19.024 1.00 91.94 98 SER A CA 1
ATOM 788 C C . SER A 1 98 ? 10.543 1.132 -19.872 1.00 91.94 98 SER A C 1
ATOM 790 O O . SER A 1 98 ? 9.654 1.920 -20.185 1.00 91.94 98 SER A O 1
ATOM 792 N N . SER A 1 99 ? 10.522 -0.127 -20.305 1.00 94.19 99 SER A N 1
ATOM 793 C CA . SER A 1 99 ? 9.403 -0.715 -21.059 1.00 94.19 99 SER A CA 1
ATOM 794 C C . SER A 1 99 ? 9.156 -2.150 -20.599 1.00 94.19 99 SER A C 1
ATOM 796 O O . SER A 1 99 ? 9.229 -3.092 -21.378 1.00 94.19 99 SER A O 1
ATOM 798 N N . ILE A 1 100 ? 8.947 -2.292 -19.293 1.00 94.62 100 ILE A N 1
ATOM 799 C CA . ILE A 1 100 ? 8.726 -3.552 -18.587 1.00 94.62 100 ILE A CA 1
ATOM 800 C C . ILE A 1 100 ? 7.256 -3.946 -18.723 1.00 94.62 100 ILE A C 1
ATOM 802 O O . ILE A 1 100 ? 6.364 -3.131 -18.481 1.00 94.62 100 ILE A O 1
ATOM 806 N N . SER A 1 101 ? 7.019 -5.204 -19.060 1.00 94.81 101 SER A N 1
ATOM 807 C CA . SER A 1 101 ? 5.723 -5.876 -19.048 1.00 94.81 101 SER A CA 1
ATOM 808 C C . SER A 1 101 ? 5.667 -6.934 -17.945 1.00 94.81 101 SER A C 1
ATOM 810 O O . SER A 1 101 ? 6.689 -7.322 -17.374 1.00 94.81 101 SER A O 1
ATOM 812 N N . GLU A 1 102 ? 4.475 -7.457 -17.655 1.00 92.00 102 GLU A N 1
ATOM 813 C CA . GLU A 1 102 ? 4.324 -8.529 -16.667 1.00 92.00 102 GLU A CA 1
ATOM 814 C C . GLU A 1 102 ? 5.169 -9.770 -16.979 1.00 92.00 102 GLU A C 1
ATOM 816 O O . GLU A 1 102 ? 5.654 -10.416 -16.049 1.00 92.00 102 GLU A O 1
ATOM 821 N N . SER A 1 103 ? 5.373 -10.083 -18.265 1.00 92.00 103 SER A N 1
ATOM 822 C CA . SER A 1 103 ? 6.188 -11.220 -18.704 1.00 92.00 103 SER A CA 1
ATOM 823 C C . SER A 1 103 ? 7.688 -11.043 -18.474 1.00 92.00 103 SER A C 1
ATOM 825 O O . SER A 1 103 ? 8.408 -12.040 -18.435 1.00 92.00 103 SER A O 1
ATOM 827 N N . ASP A 1 104 ? 8.165 -9.807 -18.306 1.00 91.88 104 ASP A N 1
ATOM 828 C CA . ASP A 1 104 ? 9.587 -9.523 -18.082 1.00 91.88 104 ASP A CA 1
ATOM 829 C C . ASP A 1 104 ? 10.003 -9.762 -16.627 1.00 91.88 104 ASP A C 1
ATOM 831 O O . ASP A 1 104 ? 11.179 -9.979 -16.324 1.00 91.88 104 ASP A O 1
ATOM 835 N N . ILE A 1 105 ? 9.040 -9.740 -15.706 1.00 92.69 105 ILE A N 1
ATOM 836 C CA . ILE A 1 105 ? 9.286 -9.891 -14.277 1.00 92.69 105 ILE A CA 1
ATOM 837 C C . ILE A 1 105 ? 8.831 -11.275 -13.798 1.00 92.69 105 ILE A C 1
ATOM 839 O O . ILE A 1 105 ? 7.796 -11.796 -14.201 1.00 92.69 105 ILE A O 1
ATOM 843 N N . SER A 1 106 ? 9.617 -11.894 -12.914 1.00 78.75 106 SER A N 1
ATOM 844 C CA . SER A 1 106 ? 9.381 -13.272 -12.452 1.00 78.75 106 SER A CA 1
ATOM 845 C C . SER A 1 106 ? 7.959 -13.480 -11.915 1.00 78.75 106 SER A C 1
ATOM 847 O O . SER A 1 106 ? 7.497 -12.701 -11.090 1.00 78.75 106 SER A O 1
ATOM 849 N N . ILE A 1 107 ? 7.304 -14.577 -12.302 1.00 75.38 107 ILE A N 1
ATOM 850 C CA . ILE A 1 107 ? 5.989 -14.994 -11.770 1.00 75.38 107 ILE A CA 1
ATOM 851 C C . ILE A 1 107 ? 6.137 -15.656 -10.379 1.00 75.38 107 ILE A C 1
ATOM 853 O O . ILE A 1 107 ? 5.167 -15.886 -9.670 1.00 75.38 107 ILE A O 1
ATOM 857 N N . GLY A 1 108 ? 7.366 -15.949 -9.939 1.00 75.75 108 GLY A N 1
ATOM 858 C CA . GLY A 1 108 ? 7.633 -16.738 -8.731 1.00 75.75 108 GLY A CA 1
ATOM 859 C C . GLY A 1 108 ? 7.481 -16.014 -7.388 1.00 75.75 108 GLY A C 1
ATOM 860 O O . GLY A 1 108 ? 7.861 -16.590 -6.372 1.00 75.75 108 GLY A O 1
ATOM 861 N N . HIS A 1 109 ? 6.999 -14.767 -7.359 1.00 87.19 109 HIS A N 1
ATOM 862 C CA . HIS A 1 109 ? 6.757 -14.040 -6.110 1.00 87.19 109 HIS A CA 1
ATOM 863 C C . HIS A 1 109 ? 5.408 -13.309 -6.169 1.00 87.19 109 HIS A C 1
ATOM 865 O O . HIS A 1 109 ? 5.203 -12.551 -7.113 1.00 87.19 109 HIS A O 1
ATOM 871 N N . PRO A 1 110 ? 4.536 -13.431 -5.150 1.00 89.31 110 PRO A N 1
ATOM 872 C CA . PRO A 1 110 ? 3.214 -12.788 -5.144 1.00 89.3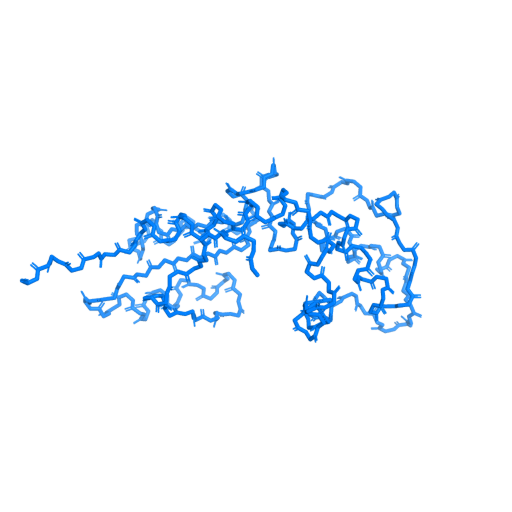1 110 PRO A CA 1
ATOM 873 C C . PRO A 1 110 ? 3.236 -11.251 -5.122 1.00 89.31 110 PRO A C 1
ATOM 875 O O . PRO A 1 110 ? 2.212 -10.629 -5.358 1.00 89.31 110 PRO A O 1
ATOM 878 N N . ARG A 1 111 ? 4.396 -10.632 -4.862 1.00 93.00 111 ARG A N 1
ATOM 879 C CA . ARG A 1 111 ? 4.519 -9.196 -4.586 1.00 93.00 111 ARG A CA 1
ATOM 880 C C . ARG A 1 111 ? 5.279 -8.507 -5.697 1.00 93.00 111 ARG A C 1
ATOM 882 O O . ARG A 1 111 ? 6.437 -8.851 -5.968 1.00 93.00 111 ARG A O 1
ATOM 889 N N . ILE A 1 112 ? 4.648 -7.530 -6.334 1.00 94.69 112 ILE A N 1
ATOM 890 C CA . ILE A 1 112 ? 5.169 -6.856 -7.523 1.00 94.69 112 ILE A CA 1
ATOM 891 C C . ILE A 1 112 ? 6.472 -6.108 -7.238 1.00 94.69 112 ILE A C 1
ATOM 893 O O . ILE A 1 112 ? 7.400 -6.159 -8.045 1.00 94.69 112 ILE A O 1
ATOM 897 N N . VAL A 1 113 ? 6.607 -5.518 -6.046 1.00 94.44 113 VAL A N 1
ATOM 898 C CA . VAL A 1 113 ? 7.837 -4.839 -5.613 1.00 94.44 113 VAL A CA 1
ATOM 899 C C . VAL A 1 113 ? 9.020 -5.808 -5.611 1.00 94.44 113 VAL A C 1
ATOM 901 O O . VAL A 1 113 ? 10.080 -5.480 -6.136 1.00 94.44 113 VAL A O 1
ATOM 904 N N . ARG A 1 114 ? 8.845 -7.038 -5.109 1.00 93.62 114 ARG A N 1
ATOM 905 C CA . ARG A 1 114 ? 9.906 -8.064 -5.093 1.00 93.62 114 ARG A CA 1
ATOM 906 C C . ARG A 1 114 ? 10.273 -8.544 -6.491 1.00 93.62 114 ARG A C 1
ATOM 908 O O . ARG A 1 114 ? 11.452 -8.759 -6.782 1.00 93.62 114 ARG A O 1
ATOM 915 N N . ARG A 1 115 ? 9.275 -8.688 -7.366 1.00 94.81 115 ARG A N 1
ATOM 916 C CA . ARG A 1 115 ? 9.482 -9.024 -8.782 1.00 94.81 115 ARG A CA 1
ATOM 917 C C . ARG A 1 115 ? 10.321 -7.946 -9.482 1.00 94.81 115 ARG A C 1
ATOM 919 O O . ARG A 1 115 ? 11.272 -8.284 -10.185 1.00 94.81 115 ARG A O 1
ATOM 926 N N . LEU A 1 116 ? 10.028 -6.670 -9.225 1.00 95.25 116 LEU A N 1
ATOM 927 C CA . LEU A 1 116 ? 10.750 -5.519 -9.777 1.00 95.25 116 LEU A CA 1
ATOM 928 C C . LEU A 1 116 ? 12.151 -5.342 -9.185 1.00 95.25 116 LEU A C 1
ATOM 930 O O . LEU A 1 116 ? 13.096 -5.110 -9.933 1.00 95.25 116 LEU A O 1
ATOM 934 N N . GLU A 1 117 ? 12.324 -5.504 -7.871 1.00 93.69 117 GLU A N 1
ATOM 935 C CA . GLU A 1 117 ? 13.646 -5.497 -7.229 1.00 93.69 117 GLU A CA 1
ATOM 936 C C . GLU A 1 117 ? 14.579 -6.527 -7.872 1.00 93.69 117 GLU A C 1
ATOM 938 O O . GLU A 1 117 ? 15.730 -6.213 -8.182 1.00 93.69 117 GLU A O 1
ATOM 943 N N . LYS A 1 118 ? 14.072 -7.744 -8.115 1.00 93.31 118 LYS A N 1
ATOM 944 C CA . LYS A 1 118 ? 14.822 -8.774 -8.835 1.00 93.31 118 LYS A CA 1
ATOM 945 C C . LYS A 1 118 ? 15.134 -8.334 -10.264 1.00 93.31 118 LYS A C 1
ATOM 947 O O . LYS A 1 118 ? 16.291 -8.406 -10.668 1.00 93.31 118 LYS A O 1
ATOM 952 N N . TYR A 1 119 ? 14.132 -7.864 -11.007 1.00 93.69 119 TYR A N 1
ATOM 953 C CA . TYR A 1 119 ? 14.313 -7.442 -12.395 1.00 93.69 119 TYR A CA 1
ATOM 954 C C . TYR A 1 119 ? 15.383 -6.356 -12.541 1.00 93.69 119 TYR A C 1
ATOM 956 O O . TYR A 1 119 ? 16.287 -6.514 -13.353 1.00 93.69 119 TYR A O 1
ATOM 964 N N . PHE A 1 120 ? 15.329 -5.294 -11.735 1.00 92.75 120 PHE A N 1
ATOM 965 C CA . PHE A 1 120 ? 16.306 -4.201 -11.782 1.00 92.75 120 PHE A CA 1
ATOM 966 C C . PHE A 1 120 ? 17.673 -4.587 -11.212 1.00 92.75 120 PHE A C 1
ATOM 968 O O . PHE A 1 120 ? 18.675 -3.979 -11.574 1.00 92.75 120 PHE A O 1
ATOM 975 N N . SER A 1 121 ? 17.747 -5.598 -10.341 1.00 90.88 121 SER A N 1
ATOM 976 C CA . SER A 1 121 ? 19.035 -6.171 -9.941 1.00 90.88 121 SER A CA 1
ATOM 977 C C . SER A 1 121 ? 19.703 -6.927 -11.091 1.00 90.88 121 SER A C 1
ATOM 979 O O . SER A 1 121 ? 20.927 -6.900 -11.194 1.00 90.88 121 SER A O 1
ATOM 981 N N . ASP A 1 122 ? 18.915 -7.607 -11.925 1.00 90.94 122 ASP A N 1
ATOM 982 C CA . ASP A 1 122 ? 19.407 -8.351 -13.088 1.00 90.94 122 ASP A CA 1
ATOM 983 C C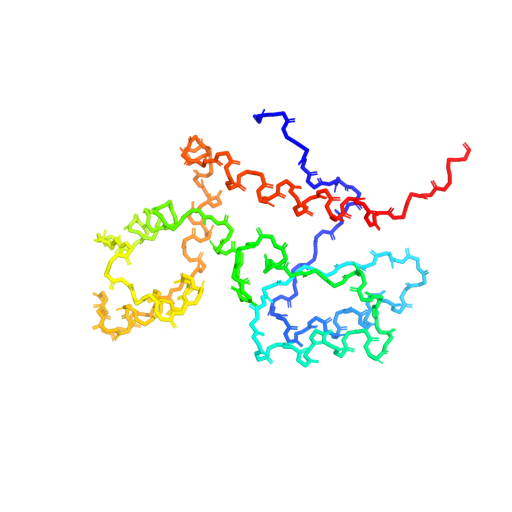 . ASP A 1 122 ? 19.617 -7.422 -14.309 1.00 90.94 122 ASP A C 1
ATOM 985 O O . ASP A 1 122 ? 20.483 -7.680 -15.142 1.00 90.94 122 ASP A O 1
ATOM 989 N N . ASN A 1 123 ? 18.866 -6.315 -14.382 1.00 90.56 123 ASN A N 1
ATOM 990 C CA . ASN A 1 123 ? 18.861 -5.327 -15.467 1.00 90.56 123 ASN A CA 1
ATOM 991 C C . ASN A 1 123 ? 19.008 -3.894 -14.911 1.00 90.56 123 ASN A C 1
ATOM 993 O O . ASN A 1 123 ? 18.052 -3.110 -14.942 1.00 90.56 123 ASN A O 1
ATOM 997 N N . PRO A 1 124 ? 20.179 -3.535 -14.361 1.00 86.50 124 PRO A N 1
ATOM 998 C CA . PRO A 1 124 ? 20.384 -2.219 -13.772 1.00 86.50 124 PRO A CA 1
ATOM 999 C C . PRO A 1 124 ? 20.353 -1.120 -14.844 1.00 86.50 124 PRO A C 1
ATOM 1001 O O . PRO A 1 124 ? 21.029 -1.222 -15.866 1.00 86.50 124 PRO A O 1
ATOM 1004 N N . LEU A 1 125 ? 19.603 -0.040 -14.593 1.00 82.56 125 LEU A N 1
ATOM 1005 C CA . LEU A 1 125 ? 19.565 1.136 -15.481 1.00 82.56 125 LEU A CA 1
ATOM 1006 C C . LEU A 1 125 ? 20.892 1.902 -15.463 1.00 82.56 125 LEU A C 1
ATOM 1008 O O . LEU A 1 125 ? 21.343 2.427 -16.478 1.00 82.56 125 LEU A O 1
ATOM 1012 N N . THR A 1 126 ? 21.527 1.943 -14.292 1.00 80.12 126 THR A N 1
ATOM 1013 C CA . THR A 1 126 ? 22.875 2.470 -14.075 1.00 80.12 126 THR A CA 1
ATOM 1014 C C . THR A 1 126 ? 23.604 1.577 -13.074 1.00 80.12 126 THR A C 1
ATOM 1016 O O . THR A 1 126 ? 22.975 0.823 -12.334 1.00 80.12 126 THR A O 1
ATOM 1019 N N . SER A 1 127 ? 24.934 1.663 -13.010 1.00 69.69 127 SER A N 1
ATOM 1020 C CA . SER A 1 127 ? 25.769 0.789 -12.169 1.00 69.69 127 SER A CA 1
ATOM 1021 C C . SER A 1 127 ? 25.469 0.843 -10.664 1.00 69.69 127 SER A C 1
ATOM 1023 O O . SER A 1 127 ? 25.905 -0.046 -9.936 1.00 69.69 127 SER A O 1
ATOM 1025 N N . GLU A 1 128 ? 24.745 1.858 -10.187 1.00 71.81 128 GLU A N 1
ATOM 1026 C CA . GLU A 1 128 ? 24.475 2.076 -8.758 1.00 71.81 128 GLU A CA 1
ATOM 1027 C C . GLU A 1 128 ? 22.980 2.144 -8.412 1.00 71.81 128 GLU A C 1
ATOM 1029 O O . GLU A 1 128 ? 22.613 2.157 -7.235 1.00 71.81 128 GLU A O 1
ATOM 1034 N N . GLU A 1 129 ? 22.095 2.177 -9.408 1.00 77.25 129 GLU A N 1
ATOM 1035 C CA . GLU A 1 129 ? 20.672 2.393 -9.171 1.00 77.25 129 GLU A CA 1
ATOM 1036 C C . GLU A 1 129 ? 19.957 1.087 -8.822 1.00 77.25 129 GLU A C 1
ATOM 1038 O O . GLU A 1 129 ? 19.864 0.157 -9.621 1.00 77.25 129 GLU A O 1
ATOM 1043 N N . ARG A 1 130 ? 19.413 1.035 -7.602 1.00 86.75 130 ARG A N 1
ATOM 1044 C CA . ARG A 1 130 ? 18.475 -0.007 -7.176 1.00 86.75 130 ARG A CA 1
ATOM 1045 C C . ARG A 1 130 ? 17.040 0.471 -7.352 1.00 86.75 130 ARG A C 1
ATOM 1047 O O . ARG A 1 130 ? 16.753 1.665 -7.232 1.00 86.75 130 ARG A O 1
ATOM 1054 N N . PHE A 1 131 ? 16.130 -0.477 -7.571 1.00 93.88 131 PHE A N 1
ATOM 1055 C CA . PHE A 1 131 ? 14.702 -0.182 -7.558 1.00 93.88 131 PHE A CA 1
ATOM 1056 C C . PHE A 1 131 ? 14.292 0.448 -6.220 1.00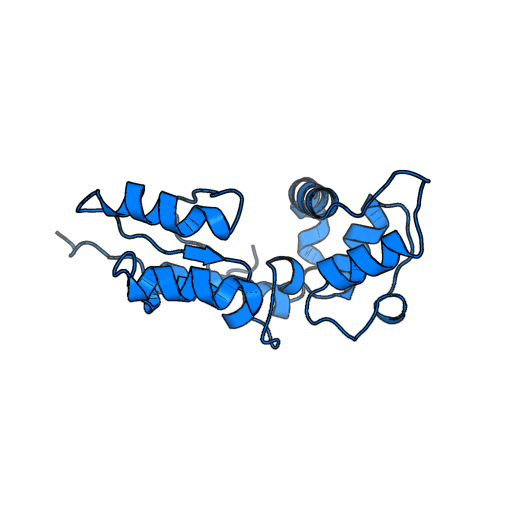 93.88 131 PHE A C 1
ATOM 1058 O O . PHE A 1 131 ? 14.711 0.008 -5.150 1.00 93.88 131 PHE A O 1
ATOM 1065 N N . ASN A 1 132 ? 13.478 1.497 -6.297 1.00 93.56 132 ASN A N 1
ATOM 1066 C CA . ASN A 1 132 ? 13.011 2.275 -5.164 1.00 93.56 132 ASN A CA 1
ATOM 1067 C C . ASN A 1 132 ? 11.517 2.559 -5.347 1.00 93.56 132 ASN A C 1
ATOM 1069 O O . ASN A 1 132 ? 11.140 3.514 -6.029 1.00 93.56 132 ASN A O 1
ATOM 1073 N N . HIS A 1 133 ? 10.680 1.749 -4.697 1.00 93.31 133 HIS A N 1
ATOM 1074 C CA . HIS A 1 133 ? 9.216 1.837 -4.754 1.00 93.31 133 HIS A CA 1
ATOM 1075 C C . HIS A 1 133 ? 8.662 3.212 -4.321 1.00 93.31 133 HIS A C 1
ATOM 1077 O O . HIS A 1 133 ? 7.585 3.606 -4.765 1.00 93.31 133 HIS A O 1
ATOM 1083 N N . TYR A 1 134 ? 9.421 4.007 -3.551 1.00 93.94 134 TYR A N 1
ATOM 1084 C CA . TYR A 1 134 ? 9.033 5.380 -3.211 1.00 93.94 134 TYR A CA 1
ATOM 1085 C C . TYR A 1 134 ? 8.897 6.281 -4.447 1.00 93.94 134 TYR A C 1
ATOM 1087 O O . TYR A 1 134 ? 8.083 7.202 -4.445 1.00 93.94 134 TYR A O 1
ATOM 1095 N N . ARG A 1 135 ? 9.672 6.041 -5.515 1.00 95.69 135 ARG A N 1
ATOM 1096 C CA . ARG A 1 135 ? 9.602 6.867 -6.731 1.00 95.69 135 ARG A CA 1
ATOM 1097 C C . ARG A 1 135 ? 8.262 6.691 -7.468 1.00 95.69 135 ARG A C 1
ATOM 1099 O O . ARG A 1 135 ? 7.618 7.716 -7.688 1.00 95.69 135 ARG A O 1
ATOM 1106 N N . PRO A 1 136 ? 7.794 5.463 -7.783 1.00 96.69 136 PRO A N 1
ATOM 1107 C CA . PRO A 1 136 ? 6.426 5.227 -8.251 1.00 96.69 136 PRO A CA 1
ATOM 1108 C C . PRO A 1 136 ? 5.350 5.800 -7.324 1.00 96.69 136 PRO A C 1
ATOM 1110 O O . PRO A 1 136 ? 4.438 6.470 -7.799 1.00 96.69 136 PRO A O 1
ATOM 1113 N N . ALA A 1 137 ? 5.479 5.609 -6.005 1.00 95.81 137 ALA A N 1
ATOM 1114 C CA . ALA A 1 137 ? 4.504 6.125 -5.042 1.00 95.81 137 ALA A CA 1
ATOM 1115 C C . ALA A 1 137 ? 4.400 7.660 -5.081 1.00 95.81 137 ALA A C 1
ATOM 1117 O O . ALA A 1 137 ? 3.303 8.219 -5.123 1.00 95.81 137 ALA A O 1
ATOM 1118 N N . LYS A 1 138 ? 5.547 8.349 -5.121 1.00 96.81 138 LYS A N 1
ATOM 1119 C CA . LYS A 1 138 ? 5.610 9.807 -5.254 1.00 96.81 138 LYS A CA 1
ATOM 1120 C C . LYS A 1 138 ? 5.005 10.272 -6.580 1.00 96.81 138 LYS A C 1
ATOM 1122 O O . LYS A 1 138 ? 4.192 11.190 -6.576 1.00 96.81 138 LYS A O 1
ATOM 1127 N N . TYR A 1 139 ? 5.366 9.624 -7.688 1.00 97.31 139 TYR A N 1
ATOM 1128 C CA . TYR A 1 139 ? 4.831 9.960 -9.005 1.00 97.31 139 TYR A CA 1
ATOM 1129 C C . TYR A 1 139 ? 3.307 9.821 -9.045 1.00 97.31 139 TYR A C 1
ATOM 1131 O O . TYR A 1 139 ? 2.628 10.736 -9.505 1.00 97.31 139 TYR A O 1
ATOM 1139 N N . LEU A 1 140 ? 2.762 8.726 -8.507 1.00 96.56 140 LEU A N 1
ATOM 1140 C CA . LEU A 1 140 ? 1.319 8.517 -8.415 1.00 96.56 140 LEU A CA 1
ATOM 1141 C C . LEU A 1 140 ? 0.639 9.634 -7.614 1.00 96.56 140 LEU A C 1
ATOM 1143 O O . LEU A 1 140 ? -0.355 10.188 -8.070 1.00 96.56 140 LEU A O 1
ATOM 1147 N N . ALA A 1 141 ? 1.183 9.993 -6.447 1.00 94.88 141 ALA A N 1
ATOM 1148 C CA . ALA A 1 141 ? 0.626 11.052 -5.607 1.00 94.88 141 ALA A CA 1
ATOM 1149 C C . ALA A 1 141 ? 0.640 12.429 -6.295 1.00 94.88 141 ALA A C 1
ATOM 1151 O O . ALA A 1 141 ? -0.331 13.177 -6.197 1.00 94.88 141 ALA A O 1
ATOM 1152 N N . GLU A 1 142 ? 1.715 12.757 -7.015 1.00 96.75 142 GLU A N 1
ATOM 1153 C CA . GLU A 1 142 ? 1.858 14.033 -7.730 1.00 96.75 142 GLU A CA 1
ATOM 1154 C C . GLU A 1 142 ? 0.996 14.104 -9.003 1.00 96.75 142 GLU A C 1
ATOM 1156 O O . GLU A 1 142 ? 0.614 15.196 -9.421 1.00 96.75 142 GLU A O 1
ATOM 1161 N N . ASN A 1 143 ? 0.652 12.957 -9.598 1.00 95.94 143 ASN A N 1
ATOM 1162 C CA . ASN A 1 143 ? -0.041 12.869 -10.888 1.00 95.94 143 ASN A CA 1
ATOM 1163 C C . ASN A 1 143 ? -1.423 12.198 -10.791 1.00 95.94 143 ASN A C 1
ATOM 1165 O O . ASN A 1 143 ? -1.996 11.801 -11.804 1.00 95.94 143 ASN A O 1
ATOM 1169 N N . ILE A 1 144 ? -2.005 12.079 -9.594 1.00 92.25 144 ILE A N 1
ATOM 1170 C CA . ILE A 1 144 ? -3.253 11.324 -9.407 1.00 92.25 144 ILE A CA 1
ATOM 1171 C C . ILE A 1 144 ? -4.403 11.852 -10.275 1.00 92.25 144 ILE A C 1
ATOM 1173 O O . ILE A 1 144 ? -5.164 11.064 -10.827 1.00 92.25 144 ILE A O 1
ATOM 1177 N N . SER A 1 145 ? -4.488 13.169 -10.482 1.00 92.38 145 SER A N 1
ATOM 1178 C CA . SER A 1 145 ? -5.537 13.793 -11.297 1.00 92.38 145 SER A CA 1
ATOM 1179 C C . SER A 1 145 ? -5.496 13.383 -12.774 1.00 92.38 145 SER A C 1
ATOM 1181 O O . SER A 1 145 ? -6.526 13.414 -13.439 1.00 92.38 145 SER A O 1
ATOM 1183 N N . SER A 1 146 ? -4.328 13.016 -13.315 1.00 93.25 146 SER A N 1
ATOM 1184 C CA . SER A 1 146 ? -4.216 12.503 -14.690 1.00 93.25 146 SER A CA 1
ATOM 1185 C C . SER A 1 146 ? -4.344 10.978 -14.754 1.00 93.25 146 SER A C 1
ATOM 1187 O O . SER A 1 146 ? -4.793 10.440 -15.768 1.00 93.25 146 SER A O 1
ATOM 1189 N N . LEU A 1 147 ? -3.996 10.282 -13.670 1.00 93.44 147 LEU A N 1
ATOM 1190 C CA . LEU A 1 147 ? -3.973 8.821 -13.598 1.00 93.44 147 LEU A CA 1
ATOM 1191 C C . LEU A 1 147 ? -5.295 8.203 -13.116 1.00 93.44 147 LEU A C 1
ATOM 1193 O O . LEU A 1 147 ? -5.566 7.050 -13.436 1.00 93.44 147 LEU A O 1
ATOM 1197 N N . GLU A 1 148 ? -6.156 8.942 -12.405 1.00 90.38 148 GLU A N 1
ATOM 1198 C CA . GLU A 1 148 ? -7.384 8.392 -11.797 1.00 90.38 148 GLU A CA 1
ATOM 1199 C C . GLU A 1 148 ? -8.344 7.750 -12.812 1.00 90.38 148 GLU A C 1
ATOM 1201 O O . GLU A 1 148 ? -9.091 6.826 -12.487 1.00 90.38 148 GLU A O 1
ATOM 1206 N N . SER A 1 149 ? -8.321 8.223 -14.060 1.00 91.50 149 SER A N 1
ATOM 1207 C CA . SER A 1 149 ? -9.146 7.682 -15.143 1.00 91.50 149 SER A CA 1
ATOM 1208 C C . SER A 1 149 ? -8.698 6.291 -15.602 1.00 91.50 149 SER A C 1
ATOM 1210 O O . SER A 1 149 ? -9.517 5.541 -16.128 1.00 91.50 149 SER A O 1
ATOM 1212 N N . GLN A 1 150 ? -7.432 5.940 -15.364 1.00 93.69 150 GLN A N 1
ATOM 1213 C CA . GLN A 1 150 ? -6.826 4.662 -15.741 1.00 93.69 150 GLN A CA 1
ATOM 1214 C C . GLN A 1 150 ? -7.024 3.580 -14.672 1.00 93.69 150 GLN A C 1
ATOM 1216 O O . GLN A 1 150 ? -6.832 2.400 -14.955 1.00 93.69 150 GLN A O 1
ATOM 1221 N N . LEU A 1 151 ? -7.428 3.959 -13.453 1.00 93.38 151 LEU A N 1
ATOM 1222 C CA . LEU A 1 151 ? -7.749 3.000 -12.400 1.00 93.38 151 LEU A CA 1
ATOM 1223 C C . LEU A 1 151 ? -8.997 2.199 -12.782 1.00 93.38 151 LEU A C 1
ATOM 1225 O O . LEU A 1 151 ? -10.069 2.761 -13.057 1.00 93.38 151 LEU A O 1
ATOM 1229 N N . SER A 1 152 ? -8.855 0.875 -12.766 1.00 94.00 152 SER A N 1
ATOM 1230 C CA . SER A 1 152 ? -9.969 -0.036 -12.992 1.00 94.00 152 SER A CA 1
ATOM 1231 C C . SER A 1 152 ? -10.950 -0.014 -11.820 1.00 94.00 152 SER A C 1
ATOM 1233 O O . SER A 1 152 ? -10.604 0.307 -10.678 1.00 94.00 152 SER A O 1
ATOM 1235 N N . ASP A 1 153 ? -12.192 -0.415 -12.086 1.00 93.06 153 ASP A N 1
ATOM 1236 C CA . ASP A 1 153 ? -13.195 -0.560 -11.029 1.00 93.06 153 ASP A CA 1
ATOM 1237 C C . ASP A 1 153 ? -12.796 -1.628 -10.000 1.00 93.06 153 ASP A C 1
ATOM 1239 O O . ASP A 1 153 ? -13.160 -1.513 -8.832 1.00 93.06 153 ASP A O 1
ATOM 1243 N N . VAL A 1 154 ? -12.006 -2.633 -10.396 1.00 92.56 154 VAL A N 1
ATOM 1244 C CA . VAL A 1 154 ? -11.499 -3.671 -9.485 1.00 92.56 154 VAL A CA 1
ATOM 1245 C C . VAL A 1 154 ? -10.557 -3.060 -8.452 1.00 92.56 154 VAL A C 1
ATOM 1247 O O . VAL A 1 154 ? -10.713 -3.323 -7.259 1.00 92.56 154 VAL A O 1
ATOM 1250 N N . VAL A 1 155 ? -9.622 -2.206 -8.879 1.00 94.56 155 VAL A N 1
ATOM 1251 C CA . VAL A 1 155 ? -8.713 -1.499 -7.964 1.00 94.56 155 VAL A CA 1
ATOM 1252 C C . VAL A 1 155 ? -9.504 -0.614 -7.007 1.00 94.56 155 VAL A C 1
ATOM 1254 O O . VAL A 1 155 ? -9.313 -0.684 -5.792 1.00 94.56 155 VAL A O 1
ATOM 1257 N N . LEU A 1 156 ? -10.457 0.161 -7.530 1.00 93.94 156 LEU A N 1
ATOM 1258 C CA . LEU A 1 156 ? -11.303 1.020 -6.704 1.00 93.94 156 LEU A CA 1
ATOM 1259 C C . LEU A 1 156 ? -12.111 0.220 -5.670 1.00 93.94 156 LEU A C 1
ATOM 1261 O O . LEU A 1 156 ? -12.176 0.616 -4.508 1.00 93.94 156 LEU A O 1
ATOM 1265 N N . GLN A 1 157 ? -12.665 -0.932 -6.053 1.00 93.69 157 GLN A N 1
ATOM 1266 C CA . GLN A 1 157 ? -13.379 -1.826 -5.138 1.00 93.69 157 GLN A CA 1
ATOM 1267 C C . GLN A 1 157 ? -12.459 -2.436 -4.074 1.00 93.69 157 GLN A C 1
ATOM 1269 O O . GLN A 1 157 ? -12.872 -2.577 -2.923 1.00 93.69 157 GLN A O 1
ATOM 1274 N N . ARG A 1 158 ? -11.209 -2.791 -4.409 1.00 95.38 158 ARG A N 1
ATOM 1275 C CA . ARG A 1 158 ? -10.238 -3.278 -3.413 1.00 95.38 158 ARG A CA 1
ATOM 1276 C C . ARG A 1 158 ? -9.998 -2.227 -2.329 1.00 95.38 158 ARG A C 1
ATOM 1278 O O . ARG A 1 158 ? -10.131 -2.556 -1.153 1.00 95.38 158 ARG A O 1
ATOM 1285 N N . PHE A 1 159 ? -9.730 -0.976 -2.709 1.00 95.69 159 PHE A N 1
ATOM 1286 C CA . PHE A 1 159 ? -9.546 0.121 -1.750 1.00 95.69 159 PHE A CA 1
ATOM 1287 C C . PHE A 1 159 ? -10.828 0.466 -0.987 1.00 95.69 159 PHE A C 1
ATOM 1289 O O . PHE A 1 159 ? -10.768 0.685 0.220 1.00 95.69 159 PHE A O 1
ATOM 1296 N N . GLN A 1 160 ? -11.993 0.434 -1.638 1.00 95.25 160 GLN A N 1
ATOM 1297 C CA . GLN A 1 160 ? -13.266 0.627 -0.944 1.00 95.25 160 GLN A CA 1
ATOM 1298 C C . GLN A 1 160 ? -13.466 -0.418 0.159 1.00 95.25 160 GLN A C 1
ATOM 1300 O O . GLN A 1 160 ? -13.788 -0.056 1.283 1.00 95.25 160 GLN A O 1
ATOM 1305 N N . ARG A 1 161 ? -13.181 -1.702 -0.102 1.00 96.12 161 ARG A N 1
ATOM 1306 C CA . ARG A 1 161 ? -13.273 -2.749 0.932 1.00 96.12 161 ARG A CA 1
ATOM 1307 C C . ARG A 1 161 ? -12.334 -2.499 2.113 1.00 96.12 161 ARG A C 1
ATOM 1309 O O . ARG A 1 161 ? -12.702 -2.816 3.245 1.00 96.12 161 ARG A O 1
ATOM 1316 N N . VAL A 1 162 ? -11.149 -1.927 1.874 1.00 96.62 162 VAL A N 1
ATOM 1317 C CA . VAL A 1 162 ? -10.245 -1.490 2.953 1.00 96.62 162 VAL A CA 1
ATOM 1318 C C . VAL A 1 162 ? -10.926 -0.413 3.793 1.00 96.62 162 VAL A C 1
ATOM 1320 O O . VAL A 1 162 ? -10.974 -0.535 5.017 1.00 96.62 162 VAL A O 1
ATOM 1323 N N . PHE A 1 163 ? -11.485 0.614 3.153 1.00 96.19 163 PHE A N 1
ATOM 1324 C CA . PHE A 1 163 ? -12.161 1.707 3.849 1.00 96.19 163 PHE A CA 1
ATOM 1325 C C . PHE A 1 163 ? -13.396 1.231 4.607 1.00 96.19 163 PHE A C 1
ATOM 1327 O O . PHE A 1 163 ? -13.505 1.526 5.791 1.00 96.19 163 PHE A O 1
ATOM 1334 N N . ASP A 1 164 ? -14.252 0.410 4.002 1.00 95.69 164 ASP A N 1
ATOM 1335 C CA . ASP A 1 164 ? -15.416 -0.187 4.661 1.00 95.69 164 ASP A CA 1
ATOM 1336 C C . ASP A 1 164 ? -14.991 -0.983 5.900 1.00 95.69 164 ASP A C 1
ATOM 1338 O O . ASP A 1 164 ? -15.579 -0.863 6.981 1.00 95.69 164 ASP A O 1
ATOM 1342 N N . ARG A 1 165 ? -13.918 -1.777 5.772 1.00 96.12 165 ARG A N 1
ATOM 1343 C CA . ARG A 1 165 ? -13.382 -2.559 6.884 1.00 96.12 165 ARG A CA 1
ATOM 1344 C C . ARG A 1 165 ? -12.888 -1.654 8.007 1.00 96.12 165 ARG A C 1
ATOM 1346 O O . ARG A 1 165 ? -13.227 -1.919 9.161 1.00 96.12 165 ARG A O 1
ATOM 1353 N N . LEU A 1 166 ? -12.125 -0.611 7.694 1.00 95.62 166 LEU A N 1
ATOM 1354 C CA . LEU A 1 166 ? -11.631 0.353 8.678 1.00 95.62 166 LEU A CA 1
ATOM 1355 C C . LEU A 1 166 ? -12.786 1.125 9.325 1.00 95.62 166 LEU A C 1
ATOM 1357 O O . LEU A 1 166 ? -12.898 1.150 10.546 1.00 95.62 166 LEU A O 1
ATOM 1361 N N . ASN A 1 167 ? -13.702 1.678 8.535 1.00 95.38 167 ASN A N 1
ATOM 1362 C CA . ASN A 1 167 ? -14.866 2.428 9.006 1.00 95.38 167 ASN A CA 1
ATOM 1363 C C . ASN A 1 167 ? -15.770 1.567 9.908 1.00 95.38 167 ASN A C 1
ATOM 1365 O O . ASN A 1 167 ? -16.292 2.067 10.904 1.00 95.38 167 ASN A O 1
ATOM 1369 N N . SER A 1 168 ? -15.891 0.258 9.642 1.00 94.69 168 SER A N 1
ATOM 1370 C CA . SER A 1 168 ? -16.639 -0.675 10.504 1.00 94.69 168 SER A CA 1
ATOM 1371 C C . SER A 1 168 ? -16.053 -0.845 11.913 1.00 94.69 168 SER A C 1
ATOM 1373 O O . SER A 1 168 ? -16.745 -1.325 12.811 1.00 94.69 168 SER A O 1
ATOM 1375 N N . LEU A 1 169 ? -14.784 -0.472 12.109 1.00 93.81 169 LEU A N 1
ATOM 1376 C CA . LEU A 1 169 ? -14.078 -0.554 13.387 1.00 93.81 169 LEU A CA 1
ATOM 1377 C C . LEU A 1 169 ? -14.111 0.758 14.175 1.00 93.81 169 LEU A C 1
ATOM 1379 O O . LEU A 1 169 ? -13.583 0.792 15.285 1.00 93.81 169 LEU A O 1
ATOM 1383 N N . LEU A 1 170 ? -14.715 1.828 13.648 1.00 91.38 170 LEU A N 1
ATOM 1384 C CA . LEU A 1 170 ? -14.907 3.060 14.409 1.00 91.38 170 LEU A CA 1
ATOM 1385 C C . LEU A 1 170 ? -15.824 2.805 15.606 1.00 91.38 170 LEU A C 1
ATOM 1387 O O . LEU A 1 170 ? -16.961 2.346 15.468 1.00 91.38 170 LEU A O 1
ATOM 1391 N N . VAL A 1 171 ? -15.343 3.159 16.797 1.00 78.94 171 VAL A N 1
ATOM 1392 C CA . VAL A 1 171 ? -16.184 3.211 17.990 1.00 78.94 171 VAL A CA 1
ATOM 1393 C C . VAL A 1 171 ? -17.027 4.473 17.887 1.00 78.94 171 VAL A C 1
ATOM 1395 O O . VAL A 1 171 ? -16.554 5.574 18.156 1.00 78.94 171 VAL A O 1
ATOM 1398 N N . ARG A 1 172 ? -18.285 4.329 17.474 1.00 65.44 172 ARG A N 1
ATOM 1399 C CA . ARG A 1 172 ? -19.233 5.441 17.543 1.00 65.44 172 ARG A CA 1
ATOM 1400 C C . ARG A 1 172 ? -19.569 5.680 19.010 1.00 65.44 172 ARG A C 1
ATOM 1402 O O . ARG A 1 172 ? -20.069 4.775 19.681 1.00 65.44 172 ARG A O 1
ATOM 1409 N N . SER A 1 173 ? -19.296 6.883 19.510 1.00 49.31 173 SER A N 1
ATOM 1410 C CA . SER A 1 173 ? -19.867 7.326 20.782 1.00 49.31 173 SER A CA 1
ATOM 1411 C C . SER A 1 173 ? -21.388 7.136 20.721 1.00 49.31 173 SER A C 1
ATOM 1413 O O . SER A 1 173 ? -21.977 7.425 19.673 1.00 49.31 173 SER A O 1
ATOM 1415 N N . PRO A 1 174 ? -22.047 6.652 21.790 1.00 43.06 174 PRO A N 1
ATOM 1416 C CA . PRO A 1 174 ? -23.500 6.670 21.838 1.00 43.06 174 PRO A CA 1
ATOM 1417 C C . PRO A 1 174 ? -23.953 8.109 21.596 1.00 43.06 174 PRO A C 1
ATOM 1419 O O . PRO A 1 174 ? -23.410 9.029 22.212 1.00 43.06 174 PRO A O 1
ATOM 1422 N N . SER A 1 175 ? -24.895 8.299 20.673 1.00 40.78 175 SER A N 1
ATOM 1423 C CA . SER A 1 175 ? -25.532 9.592 20.441 1.00 40.78 175 SER A CA 1
ATOM 1424 C C . SER A 1 175 ? -25.995 10.152 21.789 1.00 40.78 175 SER A C 1
ATOM 1426 O O . SER A 1 175 ? -26.714 9.453 22.508 1.00 40.78 175 SER A O 1
ATOM 1428 N N . GLN A 1 176 ? -25.523 11.350 22.150 1.00 35.91 176 GLN A N 1
ATOM 1429 C CA . GLN A 1 176 ? -26.041 12.084 23.309 1.00 35.91 176 GLN A CA 1
ATOM 1430 C C . GLN A 1 176 ? -27.505 12.466 23.093 1.00 35.91 176 GLN A C 1
ATOM 1432 O O . GLN A 1 176 ? -27.870 12.743 21.926 1.00 35.91 176 GLN A O 1
#

Secondary structure (DSSP, 8-state):
--S-----TTPPP---SSGGGHHHHHHHHHTSTT----EEE-B-GGGHHHHHHHHHTTSS-GGGEEEGGGGSSSSSB-GGGGS-HHHHHHHHHHHHT----GGGS-TT-S-HHHHHHHHHHHS-SSTTPPP-THHHHHHHHHTHHHHGGG--HHHHHHHHHHHHHHHTT--PPPP-

Foldseek 3Di:
DPPFDAADPVDDDDDQPDLQRVLVVLQVVVVDPPDQAADEFFDDPVCVVSLVCCPVVPSDDNLRYHYLCVLAPDPGEGPLLLADLQLLVVLVCVQLVHDDDPVQFDPPDSYSQVSQQVSCVVVPPDPPDGDDVVSSVVSCVVCVVVSVVVGDVSSVVSNSVVSVSNVVSDDDDPDD

Sequence (176 aa):
MRGLEGLSEDWTITPVGGSDKVPTFVALIGAQTNLNVVVLIDYQHRDRQVVENLYKRKLLDRRHVITYADFTLEDEADVEDMFDPDFYLSIVNDVYGSSISESDISIGHPRIVRRLEKYFSDNPLTSEERFNHYRPAKYLAENISSLESQLSDVVLQRFQRVFDRLNSLLVRSPSQ